Protein AF-A0A969ZUL0-F1 (afdb_monomer)

Mean predicted aligned error: 4.39 Å

Solvent-accessible surface area (backbone atoms only — not comparable to full-atom values): 5259 Å² total; per-res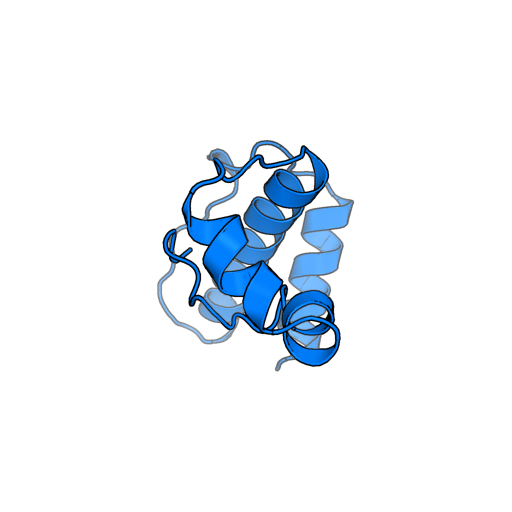idue (Å²): 132,85,89,72,77,56,85,83,31,80,94,48,38,73,54,40,71,77,36,54,69,54,43,64,64,47,69,79,53,82,89,76,82,48,72,70,56,49,40,52,50,42,44,50,52,49,26,52,33,49,37,31,51,76,70,73,39,95,65,74,83,57,70,91,75,39,89,71,77,48,70,66,53,51,54,50,24,52,49,50,34,62,70,76,105

Radius of gyration: 15.96 Å; Cα contacts (8 Å, |Δi|>4): 54; chains: 1; bounding box: 36×22×41 Å

Secondary structure (DSSP, 8-state):
--SS--TT-GGGHHHHHH-HHHHHHHTTS-----HHHHHHHHHHHHHHHHHHHHTT------GGG-SS--HHHHHHHHHHHHHH-

pLDDT: mean 93.15, std 7.68, range [56.19, 98.56]

Sequence (85 aa):
MPTKHALLSASSSDRWIHCPPSARLSESYEDKGSDYAAEGTDAHSLCEFKLKTALGIEAEDPTEGLSYYDQEMDDCSTGYAAYVL

Foldseek 3Di:
DDPDADLCHPVCVVVCVVPVVVSVVCVPDDDDDDPVNLQVVLLVLLLVQLLCVVVVHDDDHCQVVRPPDDPVSVVVSNVSSVVVD

Structure (mmCIF, N/CA/C/O backbone):
data_AF-A0A969ZUL0-F1
#
_entry.id   AF-A0A969ZUL0-F1
#
loop_
_atom_site.group_PDB
_atom_site.id
_atom_site.type_symbol
_atom_site.label_atom_id
_atom_site.label_alt_id
_atom_site.label_comp_id
_atom_site.label_asym_id
_atom_site.label_entity_id
_atom_site.label_seq_id
_atom_site.pdbx_PDB_ins_code
_atom_site.Cartn_x
_atom_site.Cartn_y
_atom_site.Cartn_z
_atom_site.occupancy
_atom_site.B_iso_or_equiv
_atom_site.auth_seq_id
_atom_site.auth_comp_id
_atom_site.auth_asym_id
_atom_site.auth_atom_id
_atom_site.pdbx_PDB_model_num
ATOM 1 N N . MET A 1 1 ? 4.861 -4.863 4.616 1.00 56.19 1 MET A N 1
ATOM 2 C CA . MET A 1 1 ? 4.920 -5.316 3.205 1.00 56.19 1 MET A CA 1
ATOM 3 C C . MET A 1 1 ? 6.306 -5.846 2.844 1.00 56.19 1 MET A C 1
ATOM 5 O O . MET A 1 1 ? 7.286 -5.230 3.254 1.00 56.19 1 MET A O 1
ATOM 9 N N . PRO A 1 2 ? 6.430 -6.966 2.105 1.00 60.81 2 PRO A N 1
ATOM 10 C CA . PRO A 1 2 ? 7.722 -7.422 1.597 1.00 60.81 2 PRO A CA 1
ATOM 11 C C . PRO A 1 2 ? 8.273 -6.412 0.581 1.00 60.81 2 PRO A C 1
ATOM 13 O O . PRO A 1 2 ? 7.641 -6.137 -0.431 1.00 60.81 2 PRO A O 1
ATOM 16 N N . THR A 1 3 ? 9.463 -5.876 0.844 1.00 67.75 3 THR A N 1
ATOM 17 C CA . THR A 1 3 ? 10.111 -4.834 0.021 1.00 67.75 3 THR A CA 1
ATOM 18 C C . THR A 1 3 ? 10.866 -5.387 -1.186 1.00 67.75 3 THR A C 1
ATOM 20 O O . THR A 1 3 ? 11.319 -4.635 -2.042 1.00 67.75 3 THR A O 1
ATOM 23 N N . LYS A 1 4 ? 11.019 -6.714 -1.272 1.00 75.44 4 LYS A N 1
ATOM 24 C CA . LYS A 1 4 ? 11.674 -7.385 -2.393 1.00 75.44 4 LYS A CA 1
ATOM 25 C C . LYS A 1 4 ? 10.632 -8.049 -3.279 1.00 75.44 4 LYS A C 1
ATOM 27 O O . LYS A 1 4 ? 10.089 -9.098 -2.929 1.00 75.44 4 LYS A O 1
ATOM 32 N N . HIS A 1 5 ? 10.395 -7.468 -4.448 1.00 80.00 5 HIS A N 1
ATOM 33 C CA . HIS A 1 5 ? 9.564 -8.099 -5.461 1.00 80.00 5 HIS A CA 1
ATOM 34 C C . HIS A 1 5 ? 10.259 -9.330 -6.057 1.00 80.00 5 HIS A C 1
ATOM 36 O O . HIS A 1 5 ? 11.475 -9.359 -6.263 1.00 80.00 5 HIS A O 1
ATOM 42 N N . ALA A 1 6 ? 9.474 -10.370 -6.341 1.00 89.31 6 ALA A N 1
ATOM 43 C CA . ALA A 1 6 ? 9.934 -11.465 -7.182 1.00 89.31 6 ALA A CA 1
ATOM 44 C C . ALA A 1 6 ? 10.176 -10.946 -8.608 1.00 89.31 6 ALA A C 1
ATOM 46 O O . ALA A 1 6 ? 9.417 -10.109 -9.091 1.00 89.31 6 ALA A O 1
ATOM 47 N N . LEU A 1 7 ? 11.181 -11.492 -9.303 1.00 89.44 7 LEU A N 1
AT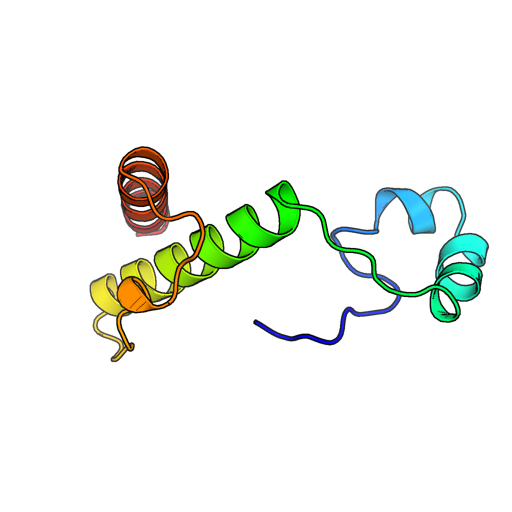OM 48 C CA . LEU A 1 7 ? 11.483 -11.132 -10.696 1.00 89.44 7 LEU A CA 1
ATOM 49 C C . LEU A 1 7 ? 10.252 -11.241 -11.612 1.00 89.44 7 LEU A C 1
ATOM 51 O O . LEU A 1 7 ? 10.050 -10.414 -12.495 1.00 89.44 7 LEU A O 1
ATOM 55 N N . LEU A 1 8 ? 9.450 -12.282 -11.389 1.00 91.88 8 LEU A N 1
ATOM 56 C CA . LEU A 1 8 ? 8.207 -12.556 -12.103 1.00 91.88 8 LEU A CA 1
ATOM 57 C C . LEU A 1 8 ? 7.013 -12.323 -11.167 1.00 91.88 8 LEU A C 1
ATOM 59 O O . LEU A 1 8 ? 6.217 -13.227 -10.919 1.00 91.88 8 LEU A O 1
ATOM 63 N N . SER A 1 9 ? 6.927 -11.132 -10.569 1.00 89.69 9 SER A N 1
ATOM 64 C CA . SER A 1 9 ? 5.793 -10.772 -9.711 1.00 89.69 9 SER A CA 1
ATOM 65 C C . SER A 1 9 ? 4.481 -10.758 -10.505 1.00 89.69 9 SER A C 1
ATOM 67 O O . SER A 1 9 ? 4.467 -10.463 -11.703 1.00 89.69 9 SER A O 1
ATOM 69 N N . ALA A 1 10 ? 3.360 -11.017 -9.828 1.00 88.81 10 ALA A N 1
ATOM 70 C CA . ALA A 1 10 ? 2.033 -10.937 -10.440 1.00 88.81 10 ALA A CA 1
ATOM 71 C C . ALA A 1 10 ? 1.734 -9.530 -10.994 1.00 88.81 10 ALA A C 1
ATOM 73 O O . ALA A 1 10 ? 1.222 -9.404 -12.105 1.00 88.81 10 ALA A O 1
ATOM 74 N N . SER A 1 11 ? 2.138 -8.477 -10.274 1.00 85.12 11 SER A N 1
ATOM 75 C CA . SER A 1 11 ? 1.977 -7.082 -10.707 1.00 85.12 11 SER A CA 1
ATOM 76 C C . SER A 1 11 ? 2.779 -6.728 -11.964 1.00 85.12 11 SER A C 1
ATOM 78 O O . SER A 1 11 ? 2.414 -5.796 -12.670 1.00 85.12 11 SER A O 1
ATOM 80 N N . SER A 1 12 ? 3.844 -7.475 -12.278 1.00 88.44 12 SER A N 1
ATOM 81 C CA . SER A 1 12 ? 4.651 -7.282 -13.491 1.00 88.44 12 SER A CA 1
ATOM 82 C C . SER A 1 12 ? 4.342 -8.292 -14.603 1.00 88.44 12 SER A C 1
ATOM 84 O O . SER A 1 12 ? 5.054 -8.320 -15.610 1.00 88.44 12 SER A O 1
ATOM 86 N N . SER A 1 13 ? 3.286 -9.101 -14.438 1.00 93.62 13 SER A N 1
ATOM 87 C CA . SER A 1 13 ? 2.928 -10.199 -15.349 1.00 93.62 13 SER A CA 1
ATOM 88 C C . SER A 1 13 ? 2.770 -9.786 -16.794 1.00 93.62 13 SER A C 1
ATOM 90 O O . SER A 1 13 ? 3.365 -10.416 -17.664 1.00 93.62 13 SER A O 1
ATOM 92 N N . ASP A 1 14 ? 2.082 -8.680 -17.047 1.00 93.50 14 ASP A N 1
ATOM 93 C CA . ASP A 1 14 ? 1.911 -8.154 -18.396 1.00 93.50 14 ASP A CA 1
ATOM 94 C C . ASP A 1 14 ? 3.254 -7.976 -19.129 1.00 93.50 14 ASP A C 1
ATOM 96 O O . ASP A 1 14 ? 3.433 -8.418 -20.266 1.00 93.50 14 ASP A O 1
ATOM 100 N N . ARG A 1 15 ? 4.261 -7.435 -18.435 1.00 91.38 15 ARG A N 1
ATOM 101 C CA . ARG A 1 15 ? 5.583 -7.185 -19.012 1.00 91.38 15 ARG A CA 1
ATOM 102 C C . ARG A 1 15 ? 6.325 -8.476 -19.340 1.00 91.38 15 ARG A C 1
ATOM 104 O O . ARG A 1 15 ? 6.878 -8.595 -20.432 1.00 91.38 15 ARG A O 1
ATOM 111 N N . TRP A 1 16 ? 6.381 -9.434 -18.414 1.00 93.94 16 TRP A N 1
ATOM 112 C CA . TRP A 1 16 ? 7.170 -10.651 -18.630 1.00 93.94 16 TRP A CA 1
ATOM 113 C C . TRP A 1 16 ? 6.444 -11.721 -19.450 1.00 93.94 16 TRP A C 1
ATOM 115 O O . TRP A 1 16 ? 7.120 -12.559 -20.041 1.00 93.94 16 TRP A O 1
ATOM 125 N N . ILE A 1 17 ? 5.112 -11.670 -19.555 1.00 95.75 17 ILE A N 1
ATOM 126 C CA . ILE A 1 17 ? 4.338 -12.497 -20.494 1.00 95.75 17 ILE A CA 1
ATOM 127 C C . ILE A 1 17 ? 4.614 -12.052 -21.934 1.00 95.75 17 ILE A C 1
ATOM 129 O O . ILE A 1 17 ? 4.897 -12.889 -22.790 1.00 95.75 17 ILE A O 1
ATOM 133 N N . HIS A 1 18 ? 4.582 -10.743 -22.202 1.00 97.00 18 HIS A N 1
ATOM 134 C CA . HIS A 1 18 ? 4.755 -10.214 -23.557 1.00 97.00 18 HIS A CA 1
ATOM 135 C C . HIS A 1 18 ? 6.223 -10.031 -23.960 1.00 97.00 18 HIS A C 1
ATOM 137 O O . HIS A 1 18 ? 6.570 -10.167 -25.132 1.00 97.00 18 HIS A O 1
ATOM 143 N N . CYS A 1 19 ? 7.106 -9.735 -23.004 1.00 96.06 19 CYS A N 1
ATOM 144 C CA . CYS A 1 19 ? 8.532 -9.546 -23.246 1.00 96.06 19 CYS A CA 1
ATOM 145 C C . CYS A 1 19 ? 9.371 -10.136 -22.097 1.00 96.06 19 CYS A C 1
ATOM 147 O O . CYS A 1 19 ? 9.902 -9.388 -21.268 1.00 96.06 19 CYS A O 1
ATOM 149 N N . PRO A 1 20 ? 9.559 -11.469 -22.040 1.00 94.06 20 PRO A N 1
ATOM 150 C CA . PRO A 1 20 ? 10.319 -12.119 -20.969 1.00 94.06 20 PRO A CA 1
ATOM 151 C C . PRO A 1 20 ? 11.725 -11.532 -20.719 1.00 94.06 20 PRO A C 1
ATOM 153 O O . PRO A 1 20 ? 12.081 -11.328 -19.555 1.00 94.06 20 PRO A O 1
ATOM 156 N N . PRO A 1 21 ? 12.527 -11.173 -21.751 1.00 94.81 21 PRO A N 1
ATOM 157 C CA . PRO A 1 21 ? 13.842 -10.562 -21.535 1.00 94.81 21 PRO A CA 1
ATOM 158 C C . PRO A 1 21 ? 13.790 -9.206 -20.816 1.00 94.81 21 PRO A C 1
ATOM 160 O O . PRO A 1 21 ? 14.732 -8.855 -20.104 1.00 94.81 21 PRO A O 1
ATOM 163 N N . SER A 1 22 ? 12.696 -8.447 -20.958 1.00 93.62 22 SER A N 1
ATOM 164 C CA . SER A 1 22 ? 12.570 -7.126 -20.330 1.00 93.62 22 SER A CA 1
ATOM 165 C C . SER A 1 22 ? 12.501 -7.187 -18.802 1.00 93.62 22 SER A C 1
ATOM 167 O O . SER A 1 22 ? 12.906 -6.231 -18.143 1.00 93.62 22 SER A O 1
ATOM 169 N N . ALA A 1 23 ? 12.059 -8.309 -18.221 1.00 92.75 23 ALA A N 1
ATOM 170 C CA . ALA A 1 23 ? 12.049 -8.493 -16.770 1.00 92.75 23 ALA A CA 1
ATOM 171 C C . ALA A 1 23 ? 13.466 -8.472 -16.189 1.00 92.75 23 ALA A C 1
ATOM 173 O O . ALA A 1 23 ? 13.721 -7.750 -15.232 1.00 92.75 23 ALA A O 1
ATOM 174 N N . ARG A 1 24 ? 14.396 -9.200 -16.825 1.00 92.88 24 ARG A N 1
ATOM 175 C CA . ARG A 1 24 ? 15.823 -9.222 -16.464 1.00 92.88 24 ARG A CA 1
ATOM 176 C C . ARG A 1 24 ? 16.493 -7.874 -16.706 1.00 92.88 24 ARG A C 1
ATOM 178 O O . ARG A 1 24 ? 17.230 -7.395 -15.855 1.00 92.88 24 ARG A O 1
ATOM 185 N N . LEU A 1 25 ? 16.193 -7.231 -17.837 1.00 92.62 25 LEU A N 1
ATOM 186 C CA . LEU A 1 25 ? 16.690 -5.881 -18.124 1.00 92.62 25 LEU A CA 1
ATOM 187 C C . LEU A 1 25 ? 16.252 -4.872 -17.049 1.00 92.62 25 LEU A C 1
ATOM 189 O O . LEU A 1 25 ? 16.998 -3.956 -16.718 1.00 92.62 25 LEU A O 1
ATOM 193 N N . SER A 1 26 ? 15.059 -5.062 -16.481 1.00 88.94 26 SER A N 1
ATOM 194 C CA . SER A 1 26 ? 14.516 -4.160 -15.468 1.00 88.94 26 SER A CA 1
ATOM 195 C C . SER A 1 26 ? 15.172 -4.293 -14.094 1.00 88.94 26 SER A C 1
ATOM 197 O O . SER A 1 26 ? 15.056 -3.367 -13.302 1.00 88.94 26 SER A O 1
ATOM 199 N N . GLU A 1 27 ? 15.887 -5.390 -13.813 1.00 88.44 27 GLU A N 1
ATOM 200 C CA . GLU A 1 27 ? 16.546 -5.615 -12.514 1.00 88.44 27 GLU A CA 1
ATOM 201 C C . GLU A 1 27 ? 17.614 -4.560 -12.192 1.00 88.44 27 GLU A C 1
ATOM 203 O O . GLU A 1 27 ? 17.907 -4.324 -11.024 1.00 88.44 27 GLU A O 1
ATOM 208 N N . SER A 1 28 ? 18.209 -3.934 -13.214 1.00 88.00 28 SER A N 1
ATOM 209 C CA . SER A 1 28 ? 19.217 -2.882 -13.035 1.00 88.00 28 SER A CA 1
ATOM 210 C C . SER A 1 28 ? 18.638 -1.477 -12.873 1.00 88.00 28 SER A C 1
ATOM 212 O O . SER A 1 28 ? 19.396 -0.544 -12.611 1.00 88.00 28 SER A O 1
ATOM 214 N N . TYR A 1 29 ? 17.332 -1.296 -13.083 1.00 87.81 29 TYR A N 1
ATOM 215 C CA . TYR A 1 29 ? 16.690 0.003 -12.912 1.00 87.81 29 TYR A CA 1
ATOM 216 C C . TYR A 1 29 ? 16.230 0.185 -11.469 1.00 87.81 29 TYR A C 1
ATOM 218 O O . TYR A 1 29 ? 15.814 -0.761 -10.805 1.00 87.81 29 TYR A O 1
ATOM 226 N N . GLU A 1 30 ? 16.307 1.424 -10.993 1.00 86.06 30 GLU A N 1
ATOM 227 C CA . GLU A 1 30 ? 15.762 1.802 -9.696 1.00 86.06 30 GLU A CA 1
ATOM 228 C C . GLU A 1 30 ? 14.240 1.631 -9.695 1.00 86.06 30 GLU A C 1
ATOM 230 O O . GLU A 1 30 ? 13.563 2.035 -10.648 1.00 86.06 30 GLU A O 1
ATOM 235 N N . ASP A 1 31 ? 13.714 1.046 -8.620 1.00 81.69 31 ASP A N 1
ATOM 236 C CA . ASP A 1 31 ? 12.276 0.976 -8.399 1.00 81.69 31 ASP A CA 1
ATOM 237 C C . ASP A 1 31 ? 11.767 2.366 -8.011 1.00 81.69 31 ASP A C 1
ATOM 239 O O . ASP A 1 31 ? 12.028 2.869 -6.915 1.00 81.69 31 ASP A O 1
ATOM 243 N N . LYS A 1 32 ? 11.096 3.023 -8.957 1.00 85.44 32 LYS A N 1
ATOM 244 C CA . LYS A 1 32 ? 10.511 4.343 -8.756 1.00 85.44 32 LYS A CA 1
ATOM 245 C C . LYS A 1 32 ? 9.043 4.180 -8.414 1.00 85.44 32 LYS A C 1
ATOM 247 O O . LYS A 1 32 ? 8.230 3.857 -9.280 1.00 85.44 32 LYS A O 1
ATOM 252 N N . GLY A 1 33 ? 8.720 4.462 -7.158 1.00 85.38 33 GLY A N 1
ATOM 253 C CA . GLY A 1 33 ? 7.343 4.580 -6.707 1.00 85.38 33 GLY A CA 1
ATOM 254 C C . GLY A 1 33 ? 6.606 5.754 -7.359 1.00 85.38 33 GLY A C 1
ATOM 255 O O . GLY A 1 33 ? 7.179 6.596 -8.054 1.00 85.38 33 GLY A O 1
ATOM 256 N N . SER A 1 34 ? 5.309 5.809 -7.097 1.00 92.44 34 SER A N 1
ATOM 257 C CA . SER A 1 34 ? 4.435 6.944 -7.396 1.00 92.44 34 SER A CA 1
ATOM 258 C C . SER A 1 34 ? 3.538 7.190 -6.190 1.00 92.44 34 SER A C 1
ATOM 260 O O . SER A 1 34 ? 3.399 6.290 -5.360 1.00 92.44 34 SER A O 1
ATOM 262 N N . ASP A 1 35 ? 2.898 8.356 -6.118 1.00 95.44 35 ASP A N 1
ATOM 263 C CA . ASP A 1 35 ? 1.936 8.655 -5.049 1.00 95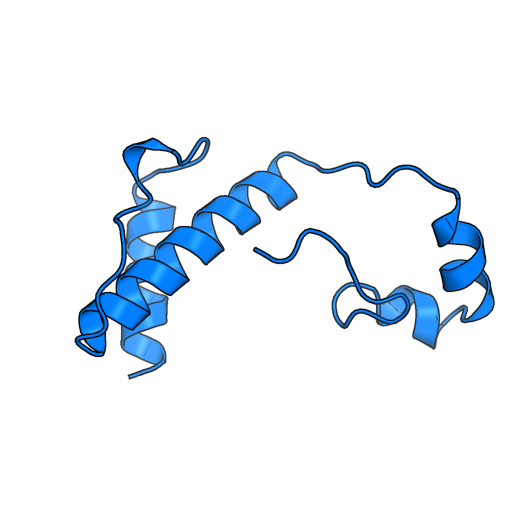.44 35 ASP A CA 1
ATOM 264 C C . ASP A 1 35 ? 0.831 7.591 -4.982 1.00 95.44 35 ASP A C 1
ATOM 266 O O . ASP A 1 35 ? 0.537 7.080 -3.911 1.00 95.44 35 ASP A O 1
ATOM 270 N N . TYR A 1 36 ? 0.331 7.132 -6.135 1.00 93.62 36 TYR A N 1
ATOM 271 C CA . TYR A 1 36 ? -0.662 6.053 -6.212 1.00 93.62 36 TYR A CA 1
ATOM 272 C C . TYR A 1 36 ? -0.148 4.711 -5.663 1.00 93.62 36 TYR A C 1
ATOM 274 O O . TYR A 1 36 ? -0.889 3.946 -5.050 1.00 93.62 36 TYR A O 1
ATOM 282 N N . ALA A 1 37 ? 1.130 4.391 -5.892 1.00 91.75 37 ALA A N 1
ATOM 283 C CA . ALA A 1 37 ? 1.729 3.170 -5.349 1.00 91.75 37 ALA A CA 1
ATOM 284 C C . ALA A 1 37 ? 1.937 3.269 -3.827 1.00 91.75 37 ALA A C 1
ATOM 286 O O . ALA A 1 37 ? 1.816 2.262 -3.122 1.00 91.75 37 ALA A O 1
ATOM 287 N N . ALA A 1 38 ? 2.236 4.469 -3.323 1.00 94.19 38 ALA A N 1
ATOM 288 C CA . ALA A 1 38 ? 2.350 4.740 -1.895 1.00 94.19 38 ALA A CA 1
ATOM 289 C C . ALA A 1 38 ? 0.976 4.675 -1.207 1.00 94.19 38 ALA A C 1
ATOM 291 O O . ALA A 1 38 ? 0.821 3.930 -0.244 1.00 94.19 38 ALA A O 1
ATOM 292 N N . GLU A 1 39 ? -0.043 5.32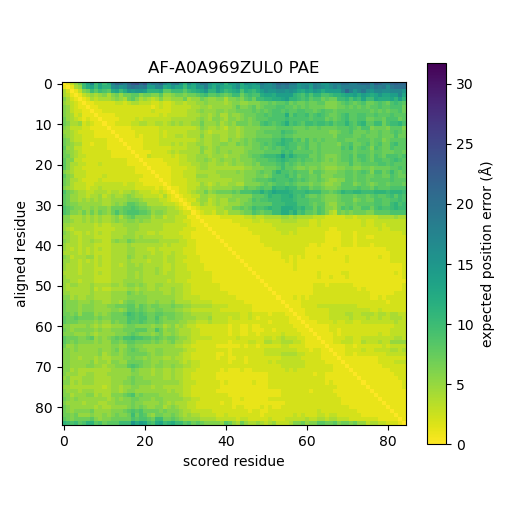0 -1.772 1.00 96.69 39 GLU A N 1
ATOM 293 C CA . GLU A 1 39 ? -1.436 5.241 -1.318 1.00 96.69 39 GLU A CA 1
ATOM 294 C C . GLU A 1 39 ? -1.943 3.791 -1.270 1.00 96.69 39 GLU A C 1
ATOM 296 O O . GLU A 1 39 ? -2.502 3.349 -0.268 1.00 96.69 39 GLU A O 1
ATOM 301 N N . GLY A 1 40 ? -1.670 2.994 -2.310 1.00 95.38 40 GLY A N 1
ATOM 302 C CA . GLY A 1 40 ? -2.014 1.570 -2.313 1.00 95.38 40 GLY A CA 1
ATOM 303 C C . GLY A 1 40 ? -1.283 0.758 -1.234 1.00 95.38 40 GLY A C 1
ATOM 304 O O . GLY A 1 40 ? -1.815 -0.232 -0.730 1.00 95.38 40 GLY A O 1
ATOM 305 N N . THR A 1 41 ? -0.073 1.170 -0.847 1.00 94.69 41 THR A N 1
ATOM 306 C CA . THR A 1 41 ? 0.678 0.542 0.253 1.00 94.69 41 THR A CA 1
ATOM 307 C C . THR A 1 41 ? 0.030 0.839 1.606 1.00 94.69 41 THR A C 1
ATOM 309 O O . THR A 1 41 ? -0.112 -0.077 2.425 1.00 94.69 41 THR A O 1
ATOM 312 N N . ASP A 1 42 ? -0.414 2.077 1.812 1.00 97.38 42 ASP A N 1
ATOM 313 C CA . ASP A 1 42 ? -1.156 2.495 3.002 1.00 97.38 42 ASP A CA 1
ATOM 314 C C . ASP A 1 42 ? -2.496 1.753 3.100 1.00 97.38 42 ASP A C 1
ATOM 316 O O . ASP A 1 42 ? -2.778 1.099 4.110 1.00 97.38 42 ASP A O 1
ATOM 320 N N . ALA A 1 43 ? -3.264 1.738 2.006 1.00 97.69 43 ALA A N 1
ATOM 321 C CA . ALA A 1 43 ? -4.554 1.060 1.927 1.00 97.69 43 ALA A CA 1
ATOM 322 C C . ALA A 1 43 ? -4.440 -0.438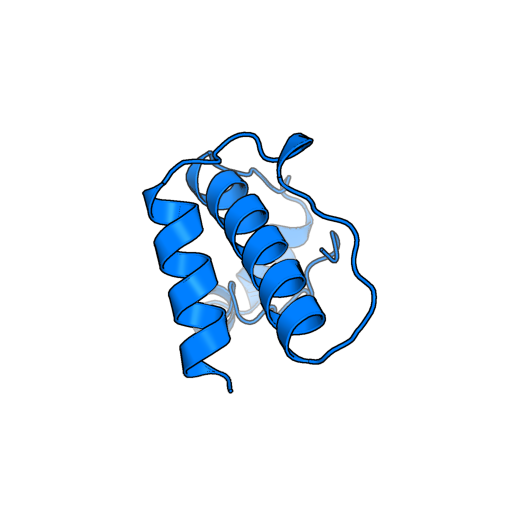 2.243 1.00 97.69 43 ALA A C 1
ATOM 324 O O . ALA A 1 43 ? -5.208 -0.973 3.043 1.00 97.69 43 ALA A O 1
ATOM 325 N N . HIS A 1 44 ? -3.453 -1.134 1.667 1.00 96.50 44 HIS A N 1
ATOM 326 C CA . HIS A 1 44 ? -3.239 -2.545 1.983 1.00 96.50 44 HIS A CA 1
ATOM 327 C C . HIS A 1 44 ? -2.862 -2.779 3.452 1.00 96.50 44 HIS A C 1
ATOM 329 O O . HIS A 1 44 ? -3.275 -3.790 4.021 1.00 96.50 44 HIS A O 1
ATOM 335 N N . SER A 1 45 ? -2.091 -1.875 4.062 1.00 97.19 45 SER A N 1
ATOM 336 C CA . SER A 1 45 ? -1.703 -1.991 5.472 1.00 97.19 45 SER A CA 1
ATOM 337 C C . SER A 1 45 ? -2.928 -1.858 6.384 1.00 97.19 45 SER A C 1
ATOM 339 O O . SER A 1 45 ? -3.106 -2.662 7.300 1.00 97.19 45 SER A O 1
ATOM 341 N N . LEU A 1 46 ? -3.831 -0.921 6.074 1.00 98.25 46 LEU A N 1
ATOM 342 C CA . LEU A 1 46 ? -5.099 -0.759 6.787 1.00 98.25 46 LEU A CA 1
ATOM 343 C C . LEU A 1 46 ? -6.039 -1.962 6.586 1.00 98.25 46 LEU A C 1
ATOM 345 O O . LEU A 1 46 ? -6.630 -2.453 7.548 1.00 98.25 46 LEU A O 1
ATOM 349 N N . CYS A 1 47 ? -6.134 -2.493 5.362 1.00 98.19 47 CYS A N 1
ATOM 350 C CA . CYS A 1 47 ? -6.887 -3.717 5.067 1.00 98.19 47 CYS A CA 1
ATOM 351 C C . CYS A 1 47 ? -6.373 -4.927 5.863 1.00 98.19 47 CYS A C 1
ATOM 353 O O . CYS A 1 47 ? -7.172 -5.691 6.407 1.00 98.19 47 CYS A O 1
ATOM 355 N N . GLU A 1 48 ? -5.049 -5.112 5.937 1.00 97.44 48 GLU A N 1
ATOM 356 C CA . GLU A 1 48 ? -4.428 -6.189 6.715 1.00 97.44 48 GLU A CA 1
ATOM 357 C C . GLU A 1 48 ? -4.777 -6.065 8.202 1.00 97.44 48 GLU A C 1
ATOM 359 O O . GLU A 1 48 ? -5.197 -7.052 8.812 1.00 97.44 48 GLU A O 1
ATOM 364 N N . PHE A 1 49 ? -4.644 -4.863 8.770 1.00 98.12 49 PHE A N 1
ATOM 365 C CA . PHE A 1 49 ? -5.008 -4.585 10.158 1.00 98.12 49 PHE A CA 1
ATOM 366 C C . PHE A 1 49 ? -6.480 -4.909 10.434 1.00 98.12 49 PHE A C 1
ATOM 368 O O . PHE A 1 49 ? -6.775 -5.710 11.322 1.00 98.12 49 PHE A O 1
ATOM 375 N N . LYS A 1 50 ? -7.410 -4.362 9.642 1.00 98.31 50 LYS A N 1
ATOM 376 C CA . LYS A 1 50 ? -8.852 -4.564 9.852 1.00 98.31 50 LYS A CA 1
ATOM 377 C C . LYS A 1 50 ? -9.263 -6.028 9.736 1.00 98.31 50 LYS A C 1
ATOM 379 O O . LYS A 1 50 ? -10.037 -6.509 10.563 1.00 98.31 50 LYS A O 1
ATOM 384 N N . LEU A 1 51 ? -8.720 -6.756 8.757 1.00 98.44 51 LEU A N 1
ATOM 385 C CA . LEU A 1 51 ? -8.998 -8.182 8.597 1.00 98.44 51 LEU A CA 1
ATOM 386 C C . LEU A 1 51 ? -8.457 -9.004 9.777 1.00 98.44 51 LEU A C 1
ATOM 388 O O . LEU A 1 51 ? -9.167 -9.866 10.290 1.00 98.44 51 LEU A O 1
ATOM 392 N N . LYS A 1 52 ? -7.230 -8.731 10.244 1.00 98.06 52 LYS A N 1
ATOM 393 C CA . LYS A 1 52 ? -6.668 -9.398 11.432 1.00 98.06 52 LYS A CA 1
ATOM 394 C C . LYS A 1 52 ? -7.512 -9.142 12.675 1.00 98.06 52 LYS A C 1
ATOM 396 O O . LYS A 1 52 ? -7.882 -10.103 13.348 1.00 98.06 52 LYS A O 1
ATOM 401 N N . THR A 1 53 ? -7.884 -7.887 12.918 1.00 97.62 53 THR A N 1
ATOM 402 C CA . THR A 1 53 ? -8.752 -7.495 14.034 1.00 97.62 53 THR A CA 1
ATOM 403 C C . THR A 1 53 ? -10.084 -8.241 13.988 1.00 97.62 53 THR A C 1
ATOM 405 O O . THR A 1 53 ? -10.508 -8.814 14.990 1.00 97.62 53 THR A O 1
ATOM 408 N N . ALA A 1 54 ? -10.719 -8.320 12.816 1.00 97.31 54 ALA A N 1
ATOM 409 C CA . ALA A 1 54 ? -11.986 -9.026 12.656 1.00 97.31 54 ALA A CA 1
ATOM 410 C C . ALA A 1 54 ? -11.864 -10.559 12.825 1.00 97.31 54 ALA A C 1
ATOM 412 O O . ALA A 1 54 ? -12.819 -11.211 13.244 1.00 97.31 54 ALA A O 1
ATOM 413 N N . LEU A 1 55 ? -10.682 -11.130 12.570 1.00 97.75 55 LEU A N 1
ATOM 414 C CA . LEU A 1 55 ? -10.348 -12.536 12.838 1.00 97.75 55 LEU A CA 1
ATOM 415 C C . LEU A 1 55 ? -9.888 -12.802 14.287 1.00 97.75 55 LEU A C 1
ATOM 417 O O . LEU A 1 55 ? -9.611 -13.952 14.6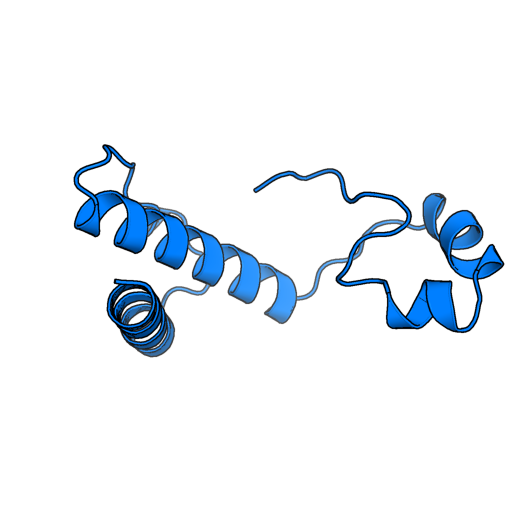30 1.00 97.75 55 LEU A O 1
ATOM 421 N N . GLY A 1 56 ? -9.782 -11.773 15.136 1.00 97.50 56 GLY A N 1
ATOM 422 C CA . GLY A 1 56 ? -9.268 -11.894 16.506 1.00 97.50 56 GLY A CA 1
ATOM 423 C C . GLY A 1 56 ? -7.755 -12.130 16.587 1.00 97.50 56 GLY A C 1
ATOM 424 O O . GLY A 1 56 ? -7.269 -12.692 17.567 1.00 97.50 56 GLY A O 1
ATOM 425 N N . ILE A 1 57 ? -7.012 -11.747 15.548 1.00 98.06 57 ILE A N 1
ATOM 426 C CA . ILE A 1 57 ? -5.550 -11.795 15.509 1.00 98.06 57 ILE A CA 1
ATOM 427 C C . ILE A 1 57 ? -5.022 -10.427 15.944 1.00 98.06 57 ILE A C 1
ATOM 429 O O . ILE A 1 57 ? -5.360 -9.416 15.334 1.00 98.06 57 ILE A O 1
ATOM 433 N N . GLU A 1 58 ? -4.160 -10.407 16.961 1.00 97.00 58 GLU A N 1
ATOM 434 C CA . GLU A 1 58 ? -3.488 -9.187 17.421 1.00 97.00 58 GLU A CA 1
ATOM 435 C C . GLU A 1 58 ? -2.725 -8.510 16.269 1.00 97.00 58 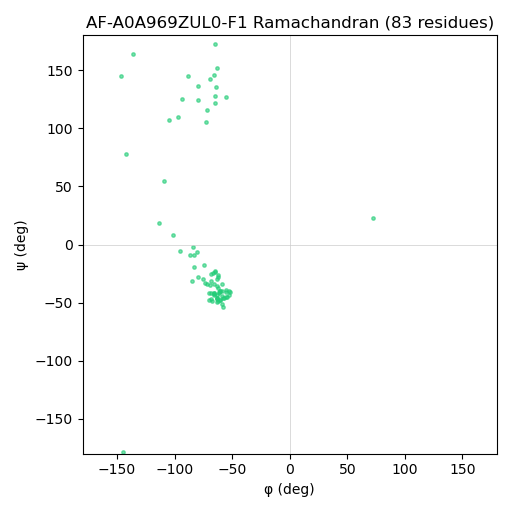GLU A C 1
ATOM 437 O O . GLU A 1 58 ? -1.908 -9.136 15.580 1.00 97.00 58 GLU A O 1
ATOM 442 N N . ALA A 1 59 ? -2.992 -7.223 16.068 1.00 96.25 59 ALA A N 1
ATOM 443 C CA . ALA A 1 59 ? -2.366 -6.390 15.054 1.00 96.25 59 ALA A CA 1
ATOM 444 C C . ALA A 1 59 ? -2.237 -4.951 15.569 1.00 96.25 59 ALA A C 1
ATOM 446 O O . ALA A 1 59 ? -3.099 -4.467 16.299 1.00 96.25 59 ALA A O 1
ATOM 447 N N . GLU A 1 60 ? -1.156 -4.278 15.187 1.00 96.44 60 GLU A N 1
ATOM 448 C CA . GLU A 1 60 ? -0.942 -2.860 15.480 1.00 96.44 60 GLU A CA 1
ATOM 449 C C . GLU A 1 60 ? -1.736 -2.002 14.491 1.00 96.44 60 GLU A C 1
ATOM 451 O O . GLU A 1 60 ? -1.756 -2.304 13.295 1.00 96.44 60 GLU A O 1
ATOM 456 N N . ASP A 1 61 ? -2.395 -0.959 14.996 1.00 96.94 61 ASP A N 1
ATOM 457 C CA . ASP A 1 61 ? -3.143 -0.009 14.175 1.00 96.94 61 ASP A CA 1
ATOM 458 C C . ASP A 1 61 ? -2.165 0.877 13.381 1.00 96.94 61 ASP A C 1
ATOM 460 O O . ASP A 1 61 ? -1.408 1.640 13.987 1.00 96.94 61 ASP A O 1
ATOM 464 N N . PRO A 1 62 ? -2.150 0.798 12.037 1.00 97.12 62 PRO A N 1
ATOM 465 C CA . PRO A 1 62 ? -1.188 1.533 11.231 1.00 97.12 62 PRO A CA 1
ATOM 466 C C . PRO A 1 62 ? -1.574 3.002 11.015 1.00 97.12 62 PRO A C 1
ATOM 468 O O . PRO A 1 62 ? -0.774 3.732 10.433 1.00 97.12 62 PRO A O 1
ATOM 471 N N . THR A 1 63 ? -2.766 3.443 11.441 1.00 96.25 63 THR A N 1
ATOM 472 C CA . THR A 1 63 ? -3.394 4.705 11.005 1.00 96.25 63 THR A CA 1
ATOM 473 C C . THR A 1 63 ? -2.515 5.941 11.219 1.00 96.25 63 THR A C 1
ATOM 475 O O . THR A 1 63 ? -2.442 6.790 10.335 1.00 96.25 63 THR A O 1
ATOM 478 N N . GLU A 1 64 ? -1.783 6.036 12.336 1.00 95.62 64 GLU A N 1
ATOM 479 C CA . GLU A 1 64 ? -0.891 7.181 12.606 1.00 95.62 64 GLU A CA 1
ATOM 480 C C . GLU A 1 64 ? 0.284 7.295 11.616 1.00 95.62 64 GLU A C 1
ATOM 482 O O . GLU A 1 64 ? 0.841 8.379 11.439 1.00 95.62 64 GLU A O 1
ATOM 487 N N . GLY A 1 65 ? 0.677 6.187 10.981 1.00 95.25 65 GLY A N 1
ATOM 488 C CA . GLY A 1 65 ? 1.789 6.125 10.031 1.00 95.25 65 GLY A CA 1
ATOM 489 C C . GLY A 1 65 ? 1.382 6.254 8.564 1.00 95.25 65 GLY A C 1
ATOM 490 O O . GLY A 1 65 ? 2.263 6.291 7.703 1.00 95.25 65 GLY A O 1
ATOM 491 N N . LEU A 1 66 ? 0.083 6.303 8.264 1.00 97.25 66 LEU A N 1
ATOM 492 C CA . LEU A 1 66 ? -0.416 6.370 6.893 1.00 97.25 66 LEU A CA 1
ATOM 493 C C . LEU A 1 66 ? -0.311 7.804 6.364 1.00 97.25 66 LEU A C 1
ATOM 495 O O . LEU A 1 66 ? -0.838 8.748 6.950 1.00 97.25 66 LEU A O 1
ATOM 499 N N . SER A 1 67 ? 0.365 7.969 5.231 1.00 97.38 67 SER A N 1
ATOM 500 C CA . SER A 1 67 ? 0.573 9.273 4.592 1.00 97.38 67 SER A CA 1
ATOM 501 C C . SER A 1 67 ? -0.649 9.736 3.796 1.00 97.38 67 SER A C 1
ATOM 503 O O . SER A 1 67 ? -0.859 10.940 3.656 1.00 97.38 67 SER A O 1
ATOM 505 N N . TYR A 1 68 ? -1.446 8.794 3.286 1.00 96.75 68 TYR A N 1
ATOM 506 C CA . TYR A 1 68 ? -2.596 9.056 2.411 1.00 96.75 68 TYR A CA 1
ATOM 507 C C . TYR A 1 68 ? -3.941 8.696 3.058 1.00 96.75 68 TYR A C 1
ATOM 509 O O . TYR A 1 68 ? -4.929 8.516 2.356 1.00 96.75 68 TYR A O 1
ATOM 517 N N . TYR A 1 69 ? -3.998 8.556 4.385 1.00 97.62 69 TYR A N 1
ATOM 518 C CA . TYR A 1 69 ? -5.235 8.169 5.062 1.00 97.62 69 TYR A CA 1
ATOM 519 C C . TYR A 1 69 ? -6.338 9.223 4.916 1.00 97.62 69 TYR A C 1
ATOM 521 O O . TYR A 1 69 ? -6.163 10.391 5.275 1.00 97.62 69 TYR A O 1
ATOM 529 N N . ASP A 1 70 ? -7.505 8.773 4.462 1.00 97.69 70 ASP A N 1
ATOM 530 C CA . 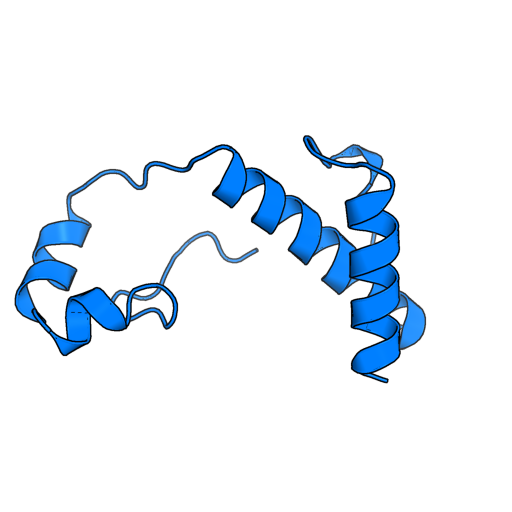ASP A 1 70 ? -8.741 9.539 4.418 1.00 97.69 70 ASP A CA 1
ATOM 531 C C . ASP A 1 70 ? -9.968 8.645 4.684 1.00 97.69 70 ASP A C 1
ATOM 533 O O . ASP A 1 70 ? -9.858 7.445 4.951 1.00 97.69 70 ASP A O 1
ATOM 537 N N . GLN A 1 71 ? -11.159 9.248 4.644 1.00 98.12 71 GLN A N 1
ATOM 538 C CA . GLN A 1 71 ? -12.406 8.525 4.896 1.00 98.12 71 GLN A CA 1
ATOM 539 C C . GLN A 1 71 ? -12.706 7.477 3.816 1.00 98.12 71 GLN A C 1
ATOM 541 O O . GLN A 1 71 ? -13.270 6.432 4.128 1.00 98.12 71 GLN A O 1
ATOM 546 N N . GLU A 1 72 ? -12.338 7.730 2.559 1.00 98.19 72 GLU A N 1
ATOM 547 C CA . GLU A 1 72 ? -12.600 6.789 1.469 1.00 98.19 72 GLU A CA 1
ATOM 548 C C . GLU A 1 72 ? -11.756 5.519 1.638 1.00 98.19 72 GLU A C 1
ATOM 550 O O . GLU A 1 72 ? -12.273 4.407 1.495 1.00 98.19 72 GLU A O 1
ATOM 555 N N . MET A 1 73 ? -10.486 5.662 2.028 1.00 98.25 73 MET A N 1
ATOM 556 C CA . MET A 1 73 ? -9.608 4.545 2.374 1.00 98.25 73 MET A CA 1
ATOM 557 C C . MET A 1 73 ? -10.145 3.753 3.575 1.00 98.25 73 MET A C 1
ATOM 559 O O . MET A 1 73 ? -10.113 2.515 3.570 1.00 98.25 73 MET A O 1
ATOM 563 N N . ASP A 1 74 ? -10.663 4.437 4.598 1.00 98.31 74 ASP A N 1
ATOM 564 C CA . ASP A 1 74 ? -11.279 3.788 5.757 1.00 98.31 74 ASP A CA 1
ATOM 565 C C . ASP A 1 74 ? -12.518 2.967 5.360 1.00 98.31 74 ASP A C 1
ATOM 567 O O . ASP A 1 74 ? -12.609 1.779 5.690 1.00 98.31 74 ASP A O 1
ATOM 571 N N . ASP A 1 75 ? -13.421 3.553 4.575 1.00 98.56 75 ASP A N 1
ATOM 572 C CA . ASP A 1 75 ? -14.642 2.899 4.100 1.00 98.56 75 ASP A CA 1
ATOM 573 C C . ASP A 1 75 ? -14.312 1.688 3.211 1.00 98.56 75 ASP A C 1
ATOM 575 O O . ASP A 1 75 ? -14.845 0.590 3.415 1.00 98.56 75 ASP A O 1
ATOM 579 N N . CYS A 1 76 ? -13.381 1.849 2.264 1.00 98.31 76 CYS A N 1
ATOM 580 C CA . CYS A 1 76 ? -12.945 0.783 1.363 1.00 98.31 76 CYS A CA 1
ATOM 581 C C . CYS A 1 76 ? -12.273 -0.371 2.113 1.00 98.31 76 CYS A C 1
ATOM 583 O O . CYS A 1 76 ? -12.564 -1.537 1.842 1.00 98.31 76 CYS A O 1
ATOM 585 N N . SER A 1 77 ? -11.396 -0.071 3.073 1.00 98.25 77 SER A N 1
ATOM 586 C CA . SER A 1 77 ? -10.706 -1.097 3.865 1.00 98.25 77 SER A CA 1
ATOM 587 C C . SER A 1 77 ? -11.650 -1.840 4.815 1.00 98.25 77 SER A C 1
ATOM 589 O O . SER A 1 77 ? -11.519 -3.054 4.992 1.00 98.25 77 SER A O 1
ATOM 591 N N . THR A 1 78 ? -12.654 -1.152 5.371 1.00 98.19 78 THR A N 1
ATOM 592 C CA . THR A 1 78 ? -13.750 -1.785 6.123 1.00 98.19 78 THR A CA 1
ATOM 593 C C . THR A 1 78 ? -14.569 -2.702 5.216 1.00 98.19 78 THR A C 1
ATOM 595 O O . THR A 1 78 ? -14.825 -3.855 5.568 1.00 98.19 78 THR A O 1
ATOM 598 N N . GLY A 1 79 ? -14.944 -2.218 4.028 1.00 98.44 79 GLY A N 1
ATOM 599 C CA . GLY A 1 79 ? -15.677 -2.996 3.031 1.00 98.44 79 GLY A CA 1
ATOM 600 C C . GLY A 1 79 ? -14.909 -4.235 2.569 1.00 98.44 79 GLY A C 1
ATOM 601 O O . GLY A 1 79 ? -15.495 -5.309 2.457 1.00 98.44 79 GLY A O 1
ATOM 602 N N . TYR A 1 80 ? -13.592 -4.118 2.377 1.00 98.38 80 TYR A N 1
ATOM 603 C CA . TYR A 1 80 ? -12.715 -5.246 2.064 1.00 98.38 80 TYR A CA 1
ATOM 604 C C . TYR A 1 80 ? -12.758 -6.319 3.158 1.00 98.38 80 TYR A C 1
ATOM 606 O O . TYR A 1 80 ? -13.010 -7.485 2.856 1.00 98.38 80 TYR A O 1
ATOM 614 N N . ALA A 1 81 ? -12.563 -5.938 4.425 1.00 97.88 81 ALA A N 1
ATOM 615 C CA . ALA A 1 81 ? -12.607 -6.889 5.535 1.00 97.88 81 ALA A CA 1
ATOM 616 C C . ALA A 1 81 ? -13.978 -7.581 5.638 1.00 97.88 81 ALA A C 1
ATOM 618 O O . ALA A 1 81 ? -14.035 -8.790 5.846 1.00 97.88 81 ALA A O 1
ATOM 619 N N . ALA A 1 82 ? -15.070 -6.838 5.425 1.00 97.75 82 ALA A N 1
ATOM 620 C CA . ALA A 1 82 ? -16.426 -7.383 5.431 1.00 97.75 82 ALA A CA 1
ATOM 621 C C . ALA A 1 82 ? -16.723 -8.319 4.245 1.00 97.75 82 ALA A C 1
ATOM 623 O O . ALA A 1 82 ? -17.519 -9.234 4.393 1.00 97.75 82 ALA A O 1
ATOM 624 N N . TYR A 1 83 ? -16.115 -8.097 3.076 1.00 97.56 83 TYR A N 1
ATOM 625 C CA . TYR A 1 83 ? -16.268 -8.965 1.902 1.00 97.56 83 TYR A CA 1
ATOM 626 C C . TYR A 1 83 ? -15.512 -10.294 2.040 1.00 97.56 83 TYR A C 1
ATOM 628 O O . TYR A 1 83 ? -15.934 -11.309 1.489 1.00 97.56 83 TYR A O 1
ATOM 636 N N . VAL A 1 84 ? -14.362 -10.278 2.722 1.00 96.50 84 VAL A N 1
ATOM 637 C CA . VAL A 1 84 ? -13.514 -11.466 2.905 1.00 96.50 84 VAL A CA 1
ATOM 638 C C . VAL A 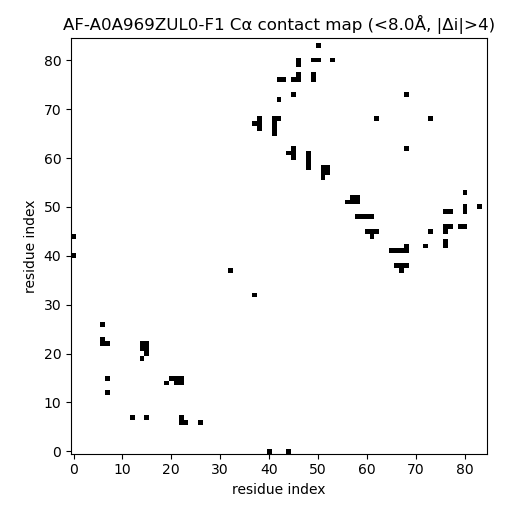1 84 ? -14.089 -12.440 3.943 1.00 96.50 84 VAL A C 1
ATOM 640 O O . VAL A 1 84 ? -13.828 -13.640 3.838 1.00 96.50 84 VAL A O 1
ATOM 643 N N . LEU A 1 85 ? -14.830 -11.935 4.934 1.00 92.56 85 LEU A N 1
ATOM 644 C CA . LEU A 1 85 ? -15.475 -12.717 5.998 1.00 92.56 85 LEU A CA 1
ATOM 645 C C . LEU A 1 85 ? -16.842 -13.269 5.578 1.00 92.56 85 LEU A C 1
ATOM 647 O O . LEU A 1 85 ? -17.128 -14.425 5.969 1.00 92.56 85 LEU A O 1
#